Protein AF-A0A9N8PTM0-F1 (afdb_monomer)

Secondary structure (DSSP, 8-state):
----HHHHHHHHHHHH---SSGGGGGGGS-SS--TTGGG----SS-TTS-----SS--S-HHHHHHHHHHHHHHHHHHHHHHHHHHHHH-TT-TTS---EEEEEEEEETTEEEEEEEE--GGGSS---TTT--TT-TT-EEEE--TTTTTSS--EEEE-----SGGGG-----

Mean predicted aligned error: 10.1 Å

Solvent-accessible surface area (backbone atoms only — not comparable to full-atom values): 11165 Å² total; per-residue (Å²): 135,82,70,57,71,66,61,51,49,55,54,44,54,61,66,69,54,64,67,92,47,84,86,48,55,72,79,70,54,64,93,66,69,51,48,65,72,50,61,55,79,94,54,97,80,43,87,82,45,72,82,83,75,83,76,78,78,68,97,44,72,63,59,46,50,46,46,52,48,35,50,53,53,46,66,73,42,45,67,58,30,49,53,49,51,50,38,48,78,38,78,76,62,63,74,77,70,62,53,70,42,80,76,46,76,44,84,49,99,94,43,85,42,74,40,70,49,72,50,56,82,57,65,83,56,89,78,59,70,89,80,46,79,71,72,40,57,74,38,80,45,82,44,48,56,87,89,48,46,54,71,84,46,56,45,65,45,64,34,80,68,65,70,71,82,59,73,76,63,69,80,89,124

pLDDT: mean 80.14, std 15.21, range [32.53, 94.31]

Structure (mmCIF, N/CA/C/O backbone):
data_AF-A0A9N8PTM0-F1
#
_entry.id   AF-A0A9N8PTM0-F1
#
loop_
_atom_site.group_PDB
_atom_site.id
_atom_site.type_symbol
_atom_site.label_atom_id
_atom_site.label_alt_id
_atom_site.label_comp_id
_atom_site.label_asym_id
_atom_site.label_entity_id
_atom_site.label_seq_id
_atom_site.pdbx_PDB_ins_code
_atom_site.Cartn_x
_atom_site.Cartn_y
_atom_site.Cartn_z
_atom_site.occupancy
_atom_site.B_iso_or_equiv
_atom_site.auth_seq_id
_atom_site.auth_comp_id
_atom_site.auth_asym_id
_atom_site.auth_atom_id
_atom_site.pdbx_PDB_model_num
ATOM 1 N N . MET A 1 1 ? -8.219 -26.922 -1.777 1.00 38.31 1 MET A N 1
ATOM 2 C CA . MET A 1 1 ? -8.751 -25.707 -2.429 1.00 38.31 1 MET A CA 1
ATOM 3 C C . MET A 1 1 ? -8.019 -25.573 -3.747 1.00 38.31 1 MET A C 1
ATOM 5 O O . MET A 1 1 ? -6.822 -25.330 -3.732 1.00 38.31 1 MET A O 1
ATOM 9 N N . ASN A 1 2 ? -8.694 -25.870 -4.855 1.00 40.41 2 ASN A N 1
ATOM 10 C CA . ASN A 1 2 ? -8.074 -25.860 -6.176 1.00 40.41 2 ASN A CA 1
ATOM 11 C C . ASN A 1 2 ? -8.071 -24.417 -6.685 1.00 40.41 2 ASN A C 1
ATOM 13 O O . ASN A 1 2 ? -9.149 -23.867 -6.910 1.00 40.41 2 ASN A O 1
ATOM 17 N N . CYS A 1 3 ? -6.888 -23.812 -6.843 1.00 42.44 3 CYS A N 1
ATOM 18 C CA . CYS A 1 3 ? -6.747 -22.607 -7.661 1.00 42.44 3 CYS A CA 1
ATOM 19 C C . CYS A 1 3 ? -7.398 -22.869 -9.019 1.00 42.44 3 CYS A C 1
ATOM 21 O O . CYS A 1 3 ? -7.234 -23.953 -9.590 1.00 42.44 3 CYS A O 1
ATOM 23 N N . LEU A 1 4 ? -8.143 -21.890 -9.530 1.00 43.16 4 LEU A N 1
ATOM 24 C CA . LEU A 1 4 ? -8.689 -21.984 -10.875 1.00 43.16 4 LEU A CA 1
ATOM 25 C C . LEU A 1 4 ? -7.511 -22.187 -11.845 1.00 43.16 4 LEU A C 1
ATOM 27 O O . LEU A 1 4 ? -6.503 -21.485 -11.729 1.00 43.16 4 LEU A O 1
ATOM 31 N N . PRO A 1 5 ? -7.599 -23.144 -12.784 1.00 52.50 5 PRO A N 1
ATOM 32 C CA . PRO A 1 5 ? -6.447 -23.583 -13.570 1.00 52.50 5 PRO A CA 1
ATOM 33 C C . PRO A 1 5 ? -5.777 -22.442 -14.347 1.00 52.50 5 PRO A C 1
ATOM 35 O O . PRO A 1 5 ? -4.571 -22.475 -14.545 1.00 52.50 5 PRO A O 1
ATOM 38 N N . HIS A 1 6 ? -6.515 -21.392 -14.715 1.00 47.19 6 HIS A N 1
ATOM 39 C CA . HIS A 1 6 ? -5.962 -20.234 -15.419 1.00 47.19 6 HIS A CA 1
ATOM 40 C C . HIS A 1 6 ? -5.111 -19.307 -14.529 1.00 47.19 6 HIS A C 1
ATOM 42 O O . HIS A 1 6 ? -4.078 -18.830 -14.986 1.00 47.19 6 HIS A O 1
ATOM 48 N N . GLU A 1 7 ? -5.479 -19.080 -13.262 1.00 47.62 7 GLU A N 1
ATOM 49 C CA . GLU A 1 7 ? -4.658 -18.280 -12.334 1.00 47.62 7 GLU A CA 1
ATOM 50 C C . GLU A 1 7 ? -3.372 -19.024 -11.963 1.00 47.62 7 GLU A C 1
ATOM 52 O O . GLU A 1 7 ? -2.304 -18.419 -11.872 1.00 47.62 7 GLU A O 1
ATOM 57 N N . ALA A 1 8 ? -3.451 -20.352 -11.826 1.00 53.28 8 ALA A N 1
ATOM 58 C CA . ALA A 1 8 ? -2.279 -21.196 -11.625 1.00 53.28 8 ALA A CA 1
ATOM 59 C C . ALA A 1 8 ? -1.312 -21.129 -12.819 1.00 53.28 8 ALA A C 1
ATOM 61 O O . ALA A 1 8 ? -0.108 -21.087 -12.595 1.00 53.28 8 ALA A O 1
ATOM 62 N N . ILE A 1 9 ? -1.832 -21.054 -14.052 1.00 54.34 9 ILE A N 1
ATOM 63 C CA . ILE A 1 9 ? -1.033 -20.921 -15.282 1.00 54.34 9 ILE A CA 1
ATOM 64 C C . ILE A 1 9 ? -0.362 -19.546 -15.380 1.00 54.34 9 ILE A C 1
ATOM 66 O O . ILE A 1 9 ? 0.803 -19.463 -15.755 1.00 54.34 9 ILE A O 1
ATOM 70 N N . ILE A 1 10 ? -1.063 -18.462 -15.034 1.00 55.38 10 ILE A N 1
ATOM 71 C CA . ILE A 1 10 ? -0.478 -17.113 -15.066 1.00 55.38 10 ILE A CA 1
ATOM 72 C C . ILE A 1 10 ? 0.634 -17.010 -14.019 1.00 55.38 10 ILE A C 1
ATOM 74 O O . ILE A 1 10 ? 1.754 -16.620 -14.338 1.00 55.38 10 ILE A O 1
ATOM 78 N N . HIS A 1 11 ? 0.374 -17.432 -12.780 1.00 50.19 11 HIS A N 1
ATOM 79 C CA . HIS A 1 11 ? 1.396 -17.407 -11.737 1.00 50.19 11 HIS A CA 1
ATOM 80 C C . HIS A 1 11 ? 2.546 -18.388 -11.995 1.00 50.19 11 HIS A C 1
ATOM 82 O O . HIS A 1 11 ? 3.672 -18.067 -11.627 1.00 50.19 11 HIS A O 1
ATOM 88 N N . SER A 1 12 ? 2.311 -19.548 -12.622 1.00 56.78 12 SER A N 1
ATOM 89 C CA . SER A 1 12 ? 3.397 -20.450 -13.032 1.00 56.78 12 SER A CA 1
ATOM 90 C C . SER A 1 12 ? 4.217 -19.861 -14.176 1.00 56.78 12 SER A C 1
ATOM 92 O O . SER A 1 12 ? 5.435 -19.956 -14.147 1.00 56.78 12 SER A O 1
ATOM 94 N N . TYR A 1 13 ? 3.583 -19.169 -15.127 1.00 59.28 13 TYR A N 1
ATOM 95 C CA . TYR A 1 13 ? 4.278 -18.468 -16.207 1.00 59.28 13 TYR A CA 1
ATOM 96 C C . TYR A 1 13 ? 5.249 -17.405 -15.671 1.00 59.28 13 TYR A C 1
ATOM 98 O O . TYR A 1 13 ? 6.385 -17.330 -16.129 1.00 59.28 13 TYR A O 1
ATOM 106 N N . TYR A 1 14 ? 4.846 -16.6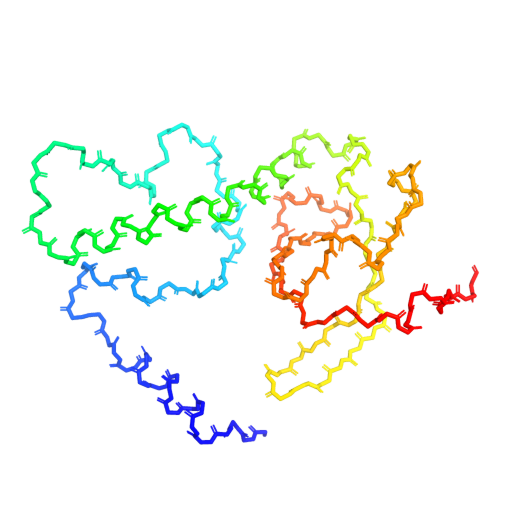35 -14.654 1.00 55.12 14 TYR A N 1
ATOM 107 C CA . TYR A 1 14 ? 5.740 -15.677 -13.991 1.00 55.12 14 TYR A CA 1
ATOM 108 C C . TYR A 1 14 ? 6.768 -16.335 -13.058 1.00 55.12 14 TYR A C 1
ATOM 110 O O . TYR A 1 14 ? 7.857 -15.801 -12.888 1.00 55.12 14 TYR A O 1
ATOM 118 N N . ARG A 1 15 ? 6.450 -17.490 -12.456 1.00 54.72 15 ARG A N 1
ATOM 119 C CA . ARG A 1 15 ? 7.354 -18.218 -11.547 1.00 54.72 15 ARG A CA 1
ATOM 120 C C . ARG A 1 15 ? 8.473 -18.957 -12.288 1.00 54.72 15 ARG A C 1
ATOM 122 O O . ARG A 1 15 ? 9.581 -19.038 -11.770 1.00 54.72 15 ARG A O 1
ATOM 129 N N . ASP A 1 16 ? 8.177 -19.475 -13.477 1.00 52.72 16 ASP A N 1
ATOM 130 C CA . ASP A 1 16 ? 9.122 -20.223 -14.317 1.00 52.72 16 ASP A CA 1
ATOM 131 C C . ASP A 1 16 ? 9.904 -19.311 -15.280 1.00 52.72 16 ASP A C 1
ATOM 133 O O . ASP A 1 16 ? 10.885 -19.735 -15.896 1.00 52.72 16 ASP A O 1
ATOM 137 N N . ALA A 1 17 ? 9.512 -18.039 -15.390 1.00 56.41 17 ALA A N 1
ATOM 138 C CA . ALA A 1 17 ? 10.320 -17.002 -16.010 1.00 56.41 17 ALA A CA 1
ATOM 139 C C . ALA A 1 17 ? 11.461 -16.620 -15.057 1.00 56.41 17 ALA A C 1
ATOM 141 O O . ALA A 1 17 ? 11.415 -15.601 -14.388 1.00 56.41 17 ALA A O 1
ATOM 142 N N . VAL A 1 18 ? 12.497 -17.450 -14.957 1.00 50.53 18 VAL A N 1
ATO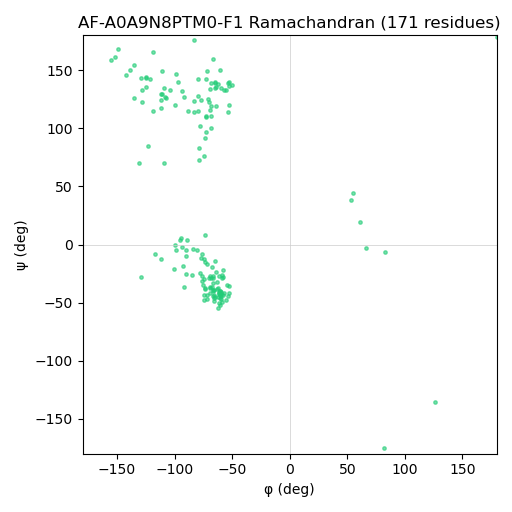M 143 C CA . VAL A 1 18 ? 13.753 -17.028 -14.318 1.00 50.53 18 VAL A CA 1
ATOM 144 C C . VAL A 1 18 ? 14.242 -15.758 -15.041 1.00 50.53 18 VAL A C 1
ATOM 146 O O . VAL A 1 18 ? 14.234 -15.765 -16.280 1.00 50.53 18 VAL A O 1
ATOM 149 N N . PRO A 1 19 ? 14.654 -14.685 -14.330 1.00 51.94 19 PRO A N 1
ATOM 150 C CA . PRO A 1 19 ? 15.223 -13.502 -14.967 1.00 51.94 1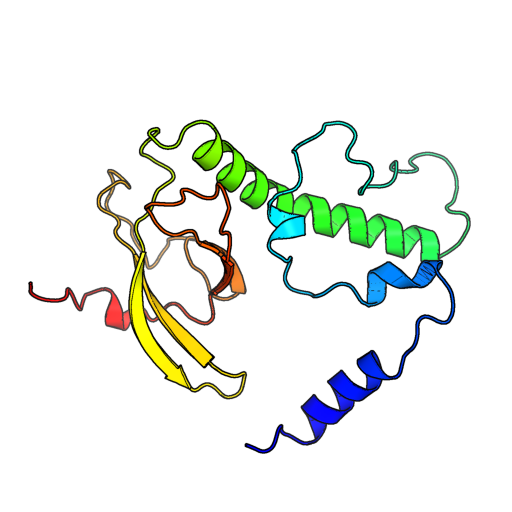9 PRO A CA 1
ATOM 151 C C . PRO A 1 19 ? 16.365 -13.949 -15.878 1.00 51.94 19 PRO A C 1
ATOM 153 O O . PRO A 1 19 ? 17.311 -14.599 -15.427 1.00 51.94 19 PRO A O 1
ATOM 156 N N . LYS A 1 20 ? 16.261 -13.672 -17.180 1.00 52.44 20 LYS A N 1
ATOM 157 C CA . LYS A 1 20 ? 17.301 -14.078 -18.138 1.00 52.44 20 LYS A CA 1
ATOM 158 C C . LYS A 1 20 ? 18.573 -13.244 -17.964 1.00 52.44 20 LYS A C 1
ATOM 160 O O . LYS A 1 20 ? 19.626 -13.661 -18.440 1.00 52.44 20 LYS A O 1
ATOM 165 N N . ASN A 1 21 ? 18.466 -12.109 -17.271 1.00 52.75 21 ASN A N 1
ATOM 166 C CA . ASN A 1 21 ? 19.555 -11.222 -16.886 1.00 52.75 21 ASN A CA 1
ATOM 167 C C . ASN A 1 21 ? 19.202 -10.470 -15.587 1.00 52.75 21 ASN A C 1
ATOM 169 O O . ASN A 1 21 ? 18.026 -10.355 -15.242 1.00 52.75 21 ASN A O 1
ATOM 173 N N . THR A 1 22 ? 20.205 -9.924 -14.893 1.00 55.59 22 THR A N 1
ATOM 174 C CA . THR A 1 22 ? 20.028 -9.042 -13.715 1.00 55.59 22 THR A CA 1
ATOM 175 C C . THR A 1 22 ? 19.200 -7.785 -14.010 1.00 55.59 22 THR A C 1
ATOM 177 O O . THR A 1 22 ? 18.585 -7.242 -13.102 1.00 55.59 22 THR A O 1
ATOM 180 N N . ASP A 1 23 ? 19.116 -7.367 -15.276 1.00 57.44 23 ASP A N 1
ATOM 181 C CA . ASP A 1 23 ? 18.395 -6.157 -15.705 1.00 57.44 23 ASP A CA 1
ATOM 182 C C . ASP A 1 23 ? 16.855 -6.308 -15.703 1.00 57.44 23 ASP A C 1
ATOM 184 O O . ASP A 1 23 ? 16.134 -5.315 -15.787 1.00 57.44 23 ASP A O 1
ATOM 188 N N . ASP A 1 24 ? 16.335 -7.535 -15.567 1.00 67.19 24 ASP A N 1
ATOM 189 C CA . ASP A 1 24 ? 14.891 -7.835 -15.581 1.00 67.19 24 ASP A CA 1
ATOM 190 C C . ASP A 1 24 ? 14.269 -7.921 -14.173 1.00 67.19 24 ASP A C 1
ATOM 192 O O . ASP A 1 24 ? 13.089 -8.250 -14.037 1.00 67.19 24 ASP A O 1
ATOM 196 N N . GLU A 1 25 ? 15.031 -7.642 -13.108 1.00 77.19 25 GLU A N 1
ATOM 197 C CA . GLU A 1 25 ? 14.574 -7.792 -11.715 1.00 77.19 25 GLU A CA 1
ATOM 198 C C . GLU A 1 25 ? 13.275 -7.017 -11.435 1.00 77.19 25 GLU A C 1
ATOM 200 O O . GLU A 1 25 ? 12.382 -7.515 -10.743 1.00 77.19 25 GLU A O 1
ATOM 205 N N . TRP A 1 26 ? 13.110 -5.849 -12.067 1.00 81.69 26 TRP A N 1
ATOM 206 C CA . TRP A 1 26 ? 11.944 -4.989 -11.875 1.00 81.69 26 TRP A CA 1
ATOM 207 C C . TRP A 1 26 ? 10.613 -5.640 -12.282 1.00 81.69 26 TRP A C 1
ATOM 209 O O . TRP A 1 26 ? 9.571 -5.321 -11.711 1.00 81.69 26 TRP A O 1
ATOM 219 N N . ILE A 1 27 ? 10.639 -6.587 -13.228 1.00 84.19 27 ILE A N 1
ATOM 220 C CA . ILE A 1 27 ? 9.456 -7.306 -13.732 1.00 84.19 27 ILE A CA 1
ATOM 221 C C . ILE A 1 27 ? 8.887 -8.245 -12.660 1.00 84.19 27 ILE A C 1
ATOM 223 O O . ILE A 1 27 ? 7.692 -8.547 -12.654 1.00 84.19 27 ILE A O 1
ATOM 227 N N . PHE A 1 28 ? 9.740 -8.706 -11.747 1.00 82.56 28 PHE A N 1
ATOM 228 C CA . PHE A 1 28 ? 9.384 -9.662 -10.701 1.00 82.56 28 PHE A CA 1
ATOM 229 C C . PHE A 1 28 ? 8.982 -8.993 -9.393 1.00 82.56 28 PHE A C 1
ATOM 231 O O . PHE A 1 28 ? 8.598 -9.689 -8.447 1.00 82.56 28 PHE A O 1
ATOM 238 N N . HIS A 1 29 ? 9.038 -7.661 -9.319 1.00 84.62 29 HIS A N 1
ATOM 239 C CA . HIS A 1 29 ? 8.558 -6.970 -8.138 1.00 84.62 29 HIS A CA 1
ATOM 240 C C . HIS A 1 29 ? 7.061 -7.220 -7.927 1.00 84.62 29 HIS A C 1
ATOM 242 O O . HIS A 1 29 ? 6.266 -7.188 -8.872 1.00 84.62 29 HIS A O 1
ATOM 248 N N . PRO A 1 30 ? 6.649 -7.451 -6.671 1.00 87.25 30 PRO A N 1
ATOM 249 C CA . PRO A 1 30 ? 5.250 -7.649 -6.365 1.00 87.25 30 PRO A CA 1
ATOM 250 C C . PRO A 1 30 ? 4.456 -6.368 -6.642 1.00 87.25 30 PRO A C 1
ATOM 252 O O . PRO A 1 30 ? 4.860 -5.259 -6.278 1.00 87.25 30 PRO A O 1
ATOM 255 N N . GLU A 1 31 ? 3.268 -6.544 -7.223 1.00 85.69 31 GLU A N 1
ATOM 256 C CA . GLU A 1 31 ? 2.320 -5.453 -7.478 1.00 85.69 31 GLU A CA 1
ATOM 257 C C . GLU A 1 31 ? 2.041 -4.649 -6.202 1.00 85.69 31 GLU A C 1
ATOM 259 O O . GLU A 1 31 ? 2.028 -3.419 -6.224 1.00 85.69 31 GLU A O 1
ATOM 264 N N . VAL A 1 32 ? 1.884 -5.336 -5.068 1.00 90.50 32 VAL A N 1
ATOM 265 C CA . VAL A 1 32 ? 1.702 -4.704 -3.761 1.00 90.50 32 VAL A CA 1
ATOM 266 C C . VAL A 1 32 ? 3.065 -4.517 -3.088 1.00 90.50 32 VAL A C 1
ATOM 268 O O . VAL A 1 32 ? 3.798 -5.497 -2.946 1.00 90.50 32 VAL A O 1
ATOM 271 N N . PRO A 1 33 ? 3.403 -3.296 -2.644 1.00 93.25 33 PRO A N 1
ATOM 272 C CA . PRO A 1 33 ? 4.635 -3.033 -1.908 1.00 93.25 33 PRO A CA 1
ATOM 273 C C . PRO A 1 33 ? 4.643 -3.750 -0.570 1.00 93.25 33 PRO A C 1
ATOM 275 O O . PRO A 1 33 ? 3.630 -3.810 0.131 1.00 93.25 33 PRO A O 1
ATOM 278 N N . ASP A 1 34 ? 5.802 -4.286 -0.213 1.00 90.69 34 ASP A N 1
ATOM 279 C CA . ASP A 1 34 ? 5.968 -4.981 1.051 1.00 90.69 34 ASP A CA 1
ATOM 280 C C . ASP A 1 34 ? 6.251 -4.009 2.211 1.00 90.69 34 ASP A C 1
ATOM 282 O O . ASP A 1 34 ? 6.356 -2.785 2.067 1.00 90.69 34 ASP A O 1
ATOM 286 N N . ALA A 1 35 ? 6.340 -4.570 3.415 1.00 92.25 35 ALA A N 1
ATOM 287 C CA . ALA A 1 35 ? 6.589 -3.801 4.625 1.00 92.25 35 ALA A CA 1
ATOM 288 C C . ALA A 1 35 ? 7.990 -3.165 4.671 1.00 92.25 35 ALA A C 1
ATOM 290 O O . ALA A 1 35 ? 8.151 -2.126 5.319 1.00 92.25 35 ALA A O 1
ATOM 291 N N . GLN A 1 36 ? 8.991 -3.773 4.025 1.00 90.81 36 GLN A N 1
ATOM 292 C CA . GLN A 1 36 ? 10.358 -3.253 3.975 1.00 90.81 36 GLN A CA 1
ATOM 293 C C . GLN A 1 36 ? 10.423 -2.057 3.032 1.00 90.81 36 GLN A C 1
ATOM 295 O O . GLN A 1 36 ? 10.892 -0.995 3.439 1.00 90.81 36 GLN A O 1
ATOM 300 N N . GLU A 1 37 ? 9.846 -2.191 1.836 1.00 90.94 37 GLU A N 1
ATOM 301 C CA . GLU A 1 37 ? 9.684 -1.117 0.863 1.00 90.94 37 GLU A CA 1
ATOM 302 C C . GLU A 1 37 ? 8.980 0.078 1.514 1.00 90.94 37 GLU A C 1
ATOM 304 O O . GLU A 1 37 ? 9.443 1.210 1.391 1.00 90.94 37 GLU A O 1
ATOM 309 N N . MET A 1 38 ? 7.917 -0.180 2.284 1.00 92.31 38 MET A N 1
ATOM 310 C CA . MET A 1 38 ? 7.141 0.842 2.995 1.00 92.31 38 MET A CA 1
ATOM 311 C C . MET A 1 38 ? 7.829 1.437 4.226 1.00 92.31 38 MET A C 1
ATOM 313 O O . MET A 1 38 ? 7.402 2.474 4.732 1.00 92.31 38 MET A O 1
ATOM 317 N N . SER A 1 39 ? 8.887 0.798 4.716 1.00 88.25 39 SER A N 1
ATOM 318 C CA . SER A 1 39 ? 9.675 1.284 5.851 1.00 88.25 39 SER A CA 1
ATOM 319 C C . SER A 1 39 ? 10.963 1.987 5.430 1.00 88.25 39 SER A C 1
ATOM 321 O O . SER A 1 39 ? 11.686 2.447 6.316 1.00 88.25 39 SER A O 1
ATOM 323 N N . ARG A 1 40 ? 11.241 2.085 4.119 1.00 87.31 40 ARG A N 1
ATOM 324 C CA . ARG A 1 40 ? 12.400 2.803 3.572 1.00 87.31 40 ARG A CA 1
ATOM 325 C C . ARG A 1 40 ? 12.454 4.242 4.087 1.00 87.31 40 ARG A C 1
ATOM 327 O O . ARG A 1 40 ? 11.435 4.930 4.168 1.00 87.31 40 ARG A O 1
ATOM 334 N N . THR A 1 41 ? 13.662 4.692 4.411 1.00 84.75 41 THR A N 1
ATOM 335 C CA . THR A 1 41 ? 13.923 6.072 4.823 1.00 84.75 41 THR A CA 1
ATOM 336 C C . THR A 1 41 ? 13.614 7.025 3.676 1.00 84.75 41 THR A C 1
ATOM 338 O O . THR A 1 41 ? 14.013 6.784 2.541 1.00 84.75 41 THR A O 1
ATOM 341 N N . LEU A 1 42 ? 12.928 8.126 3.977 1.00 85.94 42 LEU A N 1
ATOM 342 C CA . LEU A 1 42 ? 12.646 9.173 3.000 1.00 85.94 42 LEU A CA 1
ATOM 343 C C . LEU A 1 42 ? 13.901 10.024 2.814 1.00 85.94 42 LEU A C 1
ATOM 345 O O . LEU A 1 42 ? 14.230 10.850 3.664 1.00 85.94 42 LEU A O 1
ATOM 349 N N . MET A 1 43 ? 14.608 9.777 1.720 1.00 81.62 43 MET A N 1
ATOM 350 C CA . MET A 1 43 ? 15.840 10.461 1.336 1.00 81.62 43 MET A CA 1
ATOM 351 C C . MET A 1 43 ? 15.566 11.326 0.103 1.00 81.62 43 MET A C 1
ATOM 353 O O . MET A 1 43 ? 14.723 10.973 -0.716 1.00 81.62 43 MET A O 1
ATOM 357 N N . SER A 1 44 ? 16.275 12.451 -0.035 1.00 73.75 44 SER A N 1
ATOM 358 C CA . SER A 1 44 ? 16.242 13.230 -1.285 1.00 73.75 44 SER A CA 1
ATOM 359 C C . SER A 1 44 ? 16.878 12.446 -2.437 1.00 73.75 44 SER A C 1
ATOM 361 O O . SER A 1 44 ? 16.344 12.451 -3.539 1.00 73.75 44 SER A O 1
ATOM 363 N N . ASP A 1 45 ? 17.967 11.732 -2.143 1.00 74.75 45 ASP A N 1
ATOM 364 C CA . ASP A 1 45 ? 18.703 10.898 -3.093 1.00 74.75 45 ASP A CA 1
ATOM 365 C C . ASP A 1 45 ? 18.466 9.422 -2.726 1.00 74.75 45 ASP A C 1
ATOM 367 O O . ASP A 1 45 ? 19.328 8.764 -2.139 1.00 74.75 45 ASP A O 1
ATOM 371 N N . ASP A 1 46 ? 17.242 8.926 -2.950 1.00 79.44 46 ASP A N 1
ATOM 372 C CA . ASP A 1 46 ? 16.914 7.514 -2.709 1.00 79.44 46 ASP A CA 1
ATOM 373 C C . ASP A 1 46 ? 17.645 6.638 -3.745 1.00 79.44 46 ASP A C 1
ATOM 375 O O . ASP A 1 46 ? 17.337 6.729 -4.934 1.00 79.44 46 ASP A O 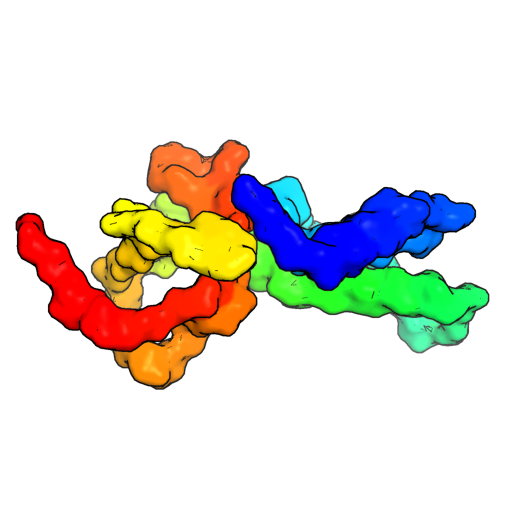1
ATOM 379 N N . PRO A 1 47 ? 18.582 5.761 -3.332 1.00 79.25 47 PRO A N 1
ATOM 380 C CA . PRO A 1 47 ? 19.345 4.923 -4.258 1.00 79.25 47 PRO A CA 1
ATOM 381 C C . PRO A 1 47 ? 18.479 3.903 -5.011 1.00 79.25 47 PRO A C 1
ATOM 383 O O . PRO A 1 47 ? 18.942 3.305 -5.978 1.00 79.25 47 PRO A O 1
ATOM 386 N N . CYS A 1 48 ? 17.238 3.673 -4.571 1.00 79.69 48 CYS A N 1
ATOM 387 C CA . CYS A 1 48 ? 16.285 2.804 -5.255 1.00 79.69 48 CYS A CA 1
ATOM 388 C C . CYS A 1 48 ? 15.649 3.471 -6.489 1.00 79.69 48 CYS A C 1
ATOM 390 O O . CYS A 1 48 ? 14.979 2.798 -7.276 1.00 79.69 48 CYS A O 1
ATOM 392 N N . VAL A 1 49 ? 15.827 4.785 -6.653 1.00 86.56 49 VAL A N 1
ATOM 393 C CA . VAL A 1 49 ? 15.287 5.564 -7.767 1.00 86.56 49 VAL A CA 1
ATOM 394 C C . VAL A 1 49 ? 16.457 6.033 -8.633 1.00 86.56 49 VAL A C 1
ATOM 396 O O . VAL A 1 49 ? 17.314 6.765 -8.143 1.00 86.56 49 VAL A O 1
ATOM 399 N N . PRO A 1 50 ? 16.537 5.617 -9.909 1.00 89.00 50 PRO A N 1
ATOM 400 C CA . PRO A 1 50 ? 17.630 6.038 -10.776 1.00 89.00 50 PRO A CA 1
ATOM 401 C C . PRO A 1 50 ? 17.559 7.541 -11.064 1.00 89.00 50 PRO A C 1
ATOM 403 O O . PRO A 1 50 ? 16.503 8.162 -10.958 1.00 89.00 50 PRO A O 1
ATOM 406 N N . GLU A 1 51 ? 18.670 8.144 -11.480 1.00 87.81 51 GLU A N 1
ATOM 407 C CA . GLU A 1 51 ? 18.639 9.530 -11.947 1.00 87.81 51 GLU A CA 1
ATOM 408 C C . GLU A 1 51 ? 17.792 9.649 -13.222 1.00 87.81 51 GLU A C 1
ATOM 410 O O . GLU A 1 51 ? 17.905 8.850 -14.156 1.00 87.81 51 GLU A O 1
ATOM 415 N N . ASN A 1 52 ? 16.930 10.666 -13.278 1.00 87.88 52 ASN A N 1
ATOM 416 C CA . ASN A 1 52 ? 16.132 10.914 -14.471 1.00 87.88 52 ASN A CA 1
ATOM 417 C C . ASN A 1 52 ? 17.017 11.484 -15.586 1.00 87.88 52 ASN A C 1
ATOM 419 O O . ASN A 1 52 ? 17.452 12.638 -15.527 1.00 87.88 52 ASN A O 1
ATOM 423 N N . GLN A 1 53 ? 17.256 10.687 -16.627 1.00 87.56 53 GLN A N 1
ATOM 424 C CA . GLN A 1 53 ? 18.026 11.107 -17.788 1.00 87.56 53 GLN A CA 1
ATOM 425 C C . GLN A 1 53 ? 17.207 12.068 -18.667 1.00 87.56 53 GLN A C 1
ATOM 427 O O . GLN A 1 53 ? 16.478 11.666 -19.570 1.00 87.56 53 GLN A O 1
ATOM 432 N N . ILE A 1 54 ? 17.347 13.371 -18.404 1.00 85.75 54 ILE A N 1
ATOM 433 C CA . ILE A 1 54 ? 16.671 14.440 -19.165 1.00 85.75 54 ILE A CA 1
ATOM 434 C C . ILE A 1 54 ? 17.347 14.671 -20.528 1.00 85.75 54 ILE A C 1
ATOM 436 O O . ILE A 1 54 ? 16.693 15.052 -21.498 1.00 85.75 54 ILE A O 1
ATOM 440 N N . ASN A 1 55 ? 18.663 14.448 -20.602 1.00 89.25 55 ASN A N 1
ATOM 441 C CA . ASN A 1 55 ? 19.476 14.731 -21.782 1.00 89.25 55 ASN A CA 1
ATOM 442 C C . ASN A 1 55 ? 19.993 13.440 -22.429 1.00 89.25 55 ASN A C 1
ATOM 444 O O . ASN A 1 55 ? 20.638 12.614 -21.782 1.00 89.25 55 ASN A O 1
ATOM 448 N N . GLY A 1 56 ? 19.787 13.319 -23.739 1.00 86.31 56 GLY A N 1
ATOM 449 C CA . GLY A 1 56 ? 20.229 12.166 -24.519 1.00 86.31 56 GLY A CA 1
ATOM 450 C C . GLY A 1 56 ? 19.275 10.975 -24.436 1.00 86.31 56 GLY A C 1
ATOM 451 O O . GLY A 1 56 ? 18.183 11.061 -23.880 1.00 86.31 56 GLY A O 1
ATOM 452 N N . ASN A 1 57 ? 19.689 9.865 -25.039 1.00 89.00 57 ASN A N 1
ATOM 453 C CA . ASN A 1 57 ? 18.889 8.650 -25.122 1.00 89.00 57 ASN A CA 1
ATOM 454 C C . ASN A 1 57 ? 19.321 7.661 -24.034 1.00 89.00 57 ASN A C 1
ATOM 456 O O . ASN A 1 57 ? 20.511 7.567 -23.727 1.00 89.00 57 ASN A O 1
ATOM 460 N N . TRP A 1 58 ? 18.363 6.894 -23.518 1.00 89.88 58 TRP A N 1
ATOM 461 C CA . TRP A 1 58 ? 18.632 5.708 -22.703 1.00 89.88 58 TRP A CA 1
ATOM 462 C C . TRP A 1 58 ? 19.441 4.679 -23.500 1.00 89.88 58 TRP A C 1
ATOM 464 O O . TRP A 1 58 ? 19.311 4.614 -24.729 1.00 89.88 58 TRP A O 1
ATOM 474 N N . SER A 1 59 ? 20.266 3.873 -22.821 1.00 88.06 59 SER A N 1
ATOM 475 C CA . SER A 1 59 ? 21.150 2.920 -23.509 1.00 88.06 59 SER A CA 1
ATOM 476 C C . SER A 1 59 ? 20.370 1.784 -24.177 1.00 88.06 59 SER A C 1
ATOM 478 O O . SER A 1 59 ? 20.782 1.266 -25.216 1.00 88.06 59 SER A O 1
ATOM 480 N N . SER A 1 60 ? 19.208 1.437 -23.618 1.00 90.38 60 SER A N 1
ATOM 481 C CA . SER A 1 60 ? 18.291 0.428 -24.141 1.00 90.38 60 SER A CA 1
ATOM 482 C C . SER A 1 60 ? 16.834 0.757 -23.808 1.00 90.38 60 SER A C 1
ATOM 484 O O . SER A 1 60 ? 16.527 1.635 -22.996 1.00 90.38 60 SER A O 1
ATOM 486 N N . ARG A 1 61 ? 15.907 0.037 -24.449 1.00 88.81 61 ARG A N 1
ATOM 487 C CA . ARG A 1 61 ? 14.477 0.131 -24.135 1.00 88.81 61 ARG A CA 1
ATOM 488 C C . ARG A 1 61 ? 14.201 -0.394 -22.727 1.00 88.81 61 ARG A C 1
ATOM 490 O O . ARG A 1 61 ? 13.357 0.159 -22.029 1.00 88.81 61 ARG A O 1
ATOM 497 N N . GLU A 1 62 ? 14.874 -1.468 -22.351 1.00 88.56 62 GLU A N 1
ATOM 498 C CA . GLU A 1 62 ? 14.708 -2.183 -21.093 1.00 88.56 62 GLU A CA 1
ATOM 499 C C . GLU A 1 62 ? 15.128 -1.298 -19.917 1.00 88.56 62 GLU A C 1
ATOM 501 O O . GLU A 1 62 ? 14.351 -1.138 -18.980 1.00 88.56 62 GLU A O 1
ATOM 506 N N . GLU A 1 63 ? 16.275 -0.621 -20.022 1.00 87.94 63 GLU A N 1
ATOM 507 C CA . GLU A 1 63 ? 16.742 0.341 -19.015 1.00 87.94 63 GLU A CA 1
ATOM 508 C C . GLU A 1 63 ? 15.761 1.510 -18.847 1.00 87.94 63 GLU A C 1
ATOM 510 O O . GLU A 1 63 ? 15.406 1.875 -17.726 1.00 87.94 63 GLU A O 1
ATOM 515 N N . HIS A 1 64 ? 15.249 2.052 -19.957 1.00 90.06 64 HIS A N 1
ATOM 516 C CA . HIS A 1 64 ? 14.228 3.094 -19.901 1.00 90.06 64 HIS A CA 1
ATOM 517 C C . HIS A 1 64 ? 12.966 2.615 -19.169 1.00 90.06 64 HIS A C 1
ATOM 519 O O . HIS A 1 64 ? 12.442 3.326 -18.315 1.00 90.06 64 HIS A O 1
ATOM 525 N N . LEU A 1 65 ? 12.465 1.416 -19.486 1.00 91.31 65 LEU A N 1
ATOM 526 C CA . LEU A 1 65 ? 11.264 0.870 -18.848 1.00 91.31 65 LEU A CA 1
ATOM 527 C C . LEU A 1 65 ? 11.481 0.571 -17.362 1.00 91.31 65 LEU A C 1
ATOM 529 O O . LEU A 1 65 ? 10.599 0.880 -16.562 1.00 91.31 65 LEU A O 1
ATOM 533 N N . ALA A 1 66 ? 12.645 0.034 -16.993 1.00 90.50 66 ALA A N 1
ATOM 534 C CA . ALA A 1 66 ? 13.023 -0.196 -15.604 1.00 90.50 66 ALA A CA 1
ATOM 535 C C . ALA A 1 66 ? 13.053 1.120 -14.811 1.00 90.50 66 ALA A C 1
ATOM 537 O O . ALA A 1 66 ? 12.459 1.213 -13.737 1.00 90.50 66 ALA A O 1
ATOM 538 N N . ALA A 1 67 ? 13.657 2.174 -15.371 1.00 91.50 67 ALA A N 1
ATOM 539 C CA . ALA A 1 67 ? 13.682 3.490 -14.739 1.00 91.50 67 ALA A CA 1
ATOM 540 C C . ALA A 1 67 ? 12.274 4.081 -14.571 1.00 91.50 67 ALA A C 1
ATOM 542 O O . ALA A 1 67 ? 11.921 4.543 -13.485 1.00 91.50 67 ALA A O 1
ATOM 543 N N . GLN A 1 68 ? 11.436 4.001 -15.611 1.00 91.81 68 GLN A N 1
ATOM 544 C CA . GLN A 1 68 ? 10.038 4.445 -15.544 1.00 91.81 68 GLN A CA 1
ATOM 545 C C . GLN A 1 68 ? 9.234 3.678 -14.489 1.00 91.81 68 GLN A C 1
ATOM 547 O O . GLN A 1 68 ? 8.442 4.281 -13.763 1.00 91.81 68 GLN A O 1
ATOM 552 N N . TYR A 1 69 ? 9.451 2.367 -14.370 1.00 92.81 69 TYR A N 1
ATOM 553 C CA . TYR A 1 69 ? 8.852 1.569 -13.306 1.00 92.81 69 TYR A CA 1
ATOM 554 C C . TYR A 1 69 ? 9.254 2.101 -11.924 1.00 92.81 69 TYR A C 1
ATOM 556 O O . TYR A 1 69 ? 8.373 2.362 -11.102 1.00 92.81 69 TYR A O 1
ATOM 564 N N . SER A 1 70 ? 10.549 2.328 -11.679 1.00 92.31 70 SER A N 1
ATOM 565 C CA . SER A 1 70 ? 11.039 2.842 -10.394 1.00 92.31 70 SER A CA 1
ATOM 566 C C . SER A 1 70 ? 10.471 4.222 -10.059 1.00 92.31 70 SER A C 1
ATOM 568 O O . SER A 1 70 ? 10.054 4.439 -8.922 1.00 92.31 70 SER A O 1
ATOM 570 N N . PHE A 1 71 ? 10.360 5.129 -11.038 1.00 92.75 71 PHE A N 1
ATOM 571 C CA . PHE A 1 71 ? 9.720 6.435 -10.839 1.00 92.75 71 PHE A CA 1
ATOM 572 C C . PHE A 1 71 ? 8.259 6.295 -10.416 1.00 92.75 71 PHE A C 1
ATOM 574 O O . PHE A 1 71 ? 7.855 6.829 -9.383 1.00 92.75 71 PHE A O 1
ATOM 581 N N . LEU A 1 72 ? 7.473 5.524 -11.170 1.00 92.94 72 LEU A N 1
ATOM 582 C CA . LEU A 1 72 ? 6.055 5.326 -10.874 1.00 92.94 72 LEU A CA 1
ATOM 583 C C . LEU A 1 72 ? 5.850 4.630 -9.528 1.00 92.94 72 LEU A C 1
ATOM 585 O O . LEU A 1 72 ? 4.921 4.968 -8.787 1.00 92.94 72 LEU A O 1
ATOM 589 N N . ARG A 1 73 ? 6.713 3.665 -9.196 1.00 92.81 73 ARG A N 1
ATOM 590 C CA . ARG A 1 73 ? 6.672 2.955 -7.919 1.00 92.81 73 ARG A CA 1
ATOM 591 C C . ARG A 1 73 ? 6.981 3.888 -6.755 1.00 92.81 73 ARG A C 1
ATOM 593 O O . ARG A 1 73 ? 6.272 3.859 -5.744 1.00 92.81 73 ARG A O 1
ATOM 600 N N . GLU A 1 74 ? 7.986 4.743 -6.904 1.00 91.88 74 GLU A N 1
ATOM 601 C CA . GLU A 1 74 ? 8.336 5.748 -5.908 1.00 91.88 74 GLU A CA 1
ATOM 602 C C . GLU A 1 74 ? 7.184 6.737 -5.702 1.00 91.88 74 GLU A C 1
ATOM 604 O O . GLU A 1 74 ? 6.679 6.847 -4.582 1.00 91.88 74 GLU A O 1
ATOM 609 N N . GLU A 1 75 ? 6.698 7.377 -6.771 1.00 91.81 75 GLU A N 1
ATOM 610 C CA . GLU A 1 75 ? 5.614 8.366 -6.709 1.00 91.81 75 GLU A CA 1
ATOM 611 C C . GLU A 1 75 ? 4.338 7.791 -6.081 1.00 91.81 75 GLU A C 1
ATOM 613 O O . GLU A 1 75 ? 3.700 8.431 -5.239 1.00 91.81 75 GLU A O 1
ATOM 618 N N . SER A 1 76 ? 3.987 6.554 -6.439 1.00 91.50 76 SER A N 1
ATOM 619 C CA . SER A 1 76 ? 2.770 5.896 -5.951 1.00 91.50 76 SER A CA 1
ATOM 620 C C . SER A 1 76 ? 2.842 5.517 -4.469 1.00 91.50 76 SER A C 1
ATOM 622 O O . SER A 1 76 ? 1.813 5.460 -3.792 1.00 91.50 76 SER A O 1
ATOM 624 N N . THR A 1 77 ? 4.039 5.244 -3.939 1.00 93.06 77 THR A N 1
ATOM 625 C CA . THR A 1 77 ? 4.227 4.779 -2.552 1.00 93.06 77 THR A CA 1
ATOM 626 C C . THR A 1 77 ? 4.672 5.886 -1.599 1.00 93.06 77 THR A C 1
ATOM 628 O O . THR A 1 77 ? 4.468 5.766 -0.388 1.00 93.06 77 THR A O 1
ATOM 631 N N . PHE A 1 78 ? 5.248 6.974 -2.116 1.00 92.62 78 PHE A N 1
ATOM 632 C CA . PHE A 1 78 ? 5.869 8.038 -1.327 1.00 92.62 78 PHE A CA 1
ATOM 633 C C . PHE A 1 78 ? 4.921 8.646 -0.294 1.00 92.62 78 PHE A C 1
ATOM 635 O O . PHE A 1 78 ? 5.266 8.769 0.882 1.00 92.62 78 PHE A O 1
ATOM 642 N N . ALA A 1 79 ? 3.695 8.984 -0.701 1.00 91.75 79 ALA A N 1
ATOM 643 C CA . ALA A 1 79 ? 2.719 9.600 0.195 1.00 91.75 79 ALA A CA 1
ATOM 644 C C . ALA A 1 79 ? 2.376 8.698 1.395 1.00 91.75 79 ALA A C 1
ATOM 646 O O . ALA A 1 79 ? 2.260 9.186 2.522 1.00 91.75 79 ALA A O 1
ATOM 647 N N . LEU A 1 80 ? 2.253 7.384 1.167 1.00 92.56 80 LEU A N 1
ATOM 648 C CA . LEU A 1 80 ? 1.972 6.415 2.224 1.00 92.56 80 LEU A CA 1
ATOM 649 C C . LEU A 1 80 ? 3.190 6.215 3.135 1.00 92.56 80 LEU A C 1
ATOM 651 O O . LEU A 1 80 ? 3.036 6.262 4.354 1.00 92.56 80 LEU A O 1
ATOM 655 N N . ARG A 1 81 ? 4.398 6.090 2.569 1.00 93.56 81 ARG A N 1
ATOM 656 C CA . ARG A 1 81 ? 5.651 6.019 3.344 1.00 93.56 81 ARG A CA 1
ATOM 657 C C . ARG A 1 81 ? 5.842 7.243 4.228 1.00 93.56 81 ARG A C 1
ATOM 659 O O . ARG A 1 81 ? 6.133 7.114 5.412 1.00 93.56 81 ARG A O 1
ATOM 666 N N . ARG A 1 82 ? 5.567 8.434 3.698 1.00 92.00 82 ARG A N 1
ATOM 667 C CA . ARG A 1 82 ? 5.567 9.682 4.467 1.00 92.00 82 ARG A CA 1
ATOM 668 C C . ARG A 1 82 ? 4.575 9.670 5.615 1.00 92.00 82 ARG A C 1
ATOM 670 O O . ARG A 1 82 ? 4.942 10.062 6.718 1.00 92.00 82 ARG A O 1
ATOM 677 N N . ALA A 1 83 ? 3.354 9.194 5.395 1.00 90.19 83 ALA A N 1
ATOM 678 C CA . ALA A 1 83 ? 2.384 9.061 6.476 1.00 90.19 83 ALA A CA 1
ATOM 679 C C . ALA A 1 83 ? 2.869 8.093 7.574 1.00 90.19 83 ALA A C 1
ATOM 681 O O . ALA A 1 83 ? 2.743 8.412 8.754 1.00 90.19 83 ALA A O 1
ATOM 682 N N . ILE A 1 84 ? 3.469 6.957 7.198 1.00 91.44 84 ILE A N 1
ATOM 683 C CA . ILE A 1 84 ? 4.052 5.988 8.141 1.00 91.44 84 ILE A CA 1
ATOM 684 C C . ILE A 1 84 ? 5.177 6.636 8.958 1.00 91.44 84 ILE A C 1
ATOM 686 O O . ILE A 1 84 ? 5.153 6.563 10.187 1.00 91.44 84 ILE A O 1
ATOM 690 N N . SER A 1 85 ? 6.128 7.306 8.300 1.00 91.25 85 SER A N 1
ATOM 691 C CA . SER A 1 85 ? 7.249 7.979 8.969 1.00 91.25 85 SER A CA 1
ATOM 692 C C . SER A 1 85 ? 6.775 9.059 9.939 1.00 91.25 85 SER A C 1
ATOM 694 O O . SER A 1 85 ? 7.256 9.113 11.065 1.00 91.25 85 SER A O 1
ATOM 696 N N . LEU A 1 86 ? 5.761 9.849 9.567 1.00 89.06 86 LEU A N 1
ATOM 697 C CA . LEU A 1 86 ? 5.180 10.860 10.456 1.00 89.06 86 LEU A CA 1
ATOM 698 C C . LEU A 1 86 ? 4.576 10.245 11.726 1.00 89.06 86 LEU A C 1
ATOM 700 O O . LEU A 1 86 ? 4.788 10.769 12.818 1.00 89.06 86 LEU A O 1
ATOM 704 N N . VAL A 1 87 ? 3.856 9.123 11.608 1.00 87.81 87 VAL A N 1
ATOM 705 C CA . VAL A 1 87 ? 3.311 8.409 12.778 1.00 87.81 87 VAL A CA 1
ATOM 706 C C . VAL A 1 87 ? 4.432 7.800 13.622 1.00 87.81 87 VAL A C 1
ATOM 708 O O . VAL A 1 87 ? 4.342 7.812 14.847 1.00 87.81 87 VAL A O 1
ATOM 711 N N . ARG A 1 88 ? 5.502 7.304 12.993 1.00 88.69 88 ARG A N 1
ATOM 712 C CA . ARG A 1 88 ? 6.664 6.723 13.680 1.00 88.69 88 ARG A CA 1
ATOM 713 C C . ARG A 1 88 ? 7.446 7.770 14.479 1.00 88.69 88 ARG A C 1
ATOM 715 O O . ARG A 1 88 ? 7.831 7.502 15.615 1.00 88.69 88 ARG A O 1
ATOM 722 N N . GLU A 1 89 ? 7.680 8.940 13.891 1.00 89.38 89 GLU A N 1
ATOM 723 C CA . GLU A 1 89 ? 8.412 10.051 14.510 1.00 89.38 89 GLU A CA 1
ATOM 724 C C . GLU A 1 89 ? 7.584 10.759 15.579 1.00 89.38 89 GLU A C 1
ATOM 726 O O . GLU A 1 89 ? 8.108 11.155 16.620 1.00 89.38 89 GLU A O 1
ATOM 731 N N . GLN A 1 90 ? 6.281 10.917 15.335 1.00 86.44 90 GLN A N 1
ATOM 732 C CA . GLN A 1 90 ? 5.387 11.671 16.208 1.00 86.44 90 GLN A CA 1
ATOM 733 C C . GLN A 1 90 ? 4.114 10.875 16.514 1.00 86.44 90 GLN A C 1
ATOM 735 O O . GLN A 1 90 ? 3.012 11.273 16.123 1.00 86.44 90 GLN A O 1
ATOM 740 N N . PRO A 1 91 ? 4.209 9.794 17.314 1.00 78.94 91 PRO A N 1
ATOM 741 C CA . PRO A 1 91 ? 3.097 8.867 17.535 1.00 78.94 91 PRO A CA 1
ATOM 742 C C . PRO A 1 91 ? 1.978 9.411 18.431 1.00 78.94 91 PRO A C 1
ATOM 744 O O . PRO A 1 91 ? 1.128 8.660 18.911 1.00 78.94 91 PRO A O 1
ATOM 747 N N . HIS A 1 92 ? 2.041 10.694 18.773 1.00 72.75 92 HIS A N 1
ATOM 748 C CA . HIS A 1 92 ? 1.071 11.396 19.604 1.00 72.75 92 HIS A CA 1
ATOM 749 C C . HIS A 1 92 ? 0.368 12.524 18.835 1.00 72.75 92 HIS A C 1
ATOM 751 O O . HIS A 1 92 ? -0.606 13.077 19.347 1.00 72.75 92 HIS A O 1
ATOM 757 N N . LEU A 1 93 ? 0.807 12.847 17.608 1.00 66.81 93 LEU A N 1
ATOM 758 C CA . LEU A 1 93 ? 0.093 13.779 16.741 1.00 66.81 93 LEU A CA 1
ATOM 759 C C . LEU A 1 93 ? -1.179 13.106 16.207 1.00 66.81 93 LEU A C 1
ATOM 761 O O . LEU A 1 93 ? -1.148 12.142 15.446 1.00 66.81 93 LEU A O 1
ATOM 765 N N . SER A 1 94 ? -2.319 13.604 16.681 1.00 53.41 94 SER A N 1
ATOM 766 C CA . SER A 1 94 ? -3.576 12.854 16.764 1.00 53.41 94 SER A CA 1
ATOM 767 C C . SER A 1 94 ? -4.348 12.642 15.453 1.00 53.41 94 SER A C 1
ATOM 769 O O . SER A 1 94 ? -5.299 11.866 15.453 1.00 53.41 94 SER A O 1
ATOM 771 N N . GLU A 1 95 ? -3.960 13.269 14.339 1.00 56.12 95 GLU A N 1
ATOM 772 C CA . GLU A 1 95 ? -4.782 13.276 13.113 1.00 56.12 95 GLU A CA 1
ATOM 773 C C . GLU A 1 95 ? -4.597 12.049 12.203 1.00 56.12 95 GLU A C 1
ATOM 775 O O . GLU A 1 95 ? -5.506 11.687 11.452 1.00 56.12 95 GLU A O 1
ATOM 780 N N . LEU A 1 96 ? -3.438 11.384 12.252 1.00 57.84 96 LEU A N 1
ATOM 781 C CA . LEU A 1 96 ? -3.121 10.277 11.335 1.00 57.84 96 LEU A CA 1
ATOM 782 C C . LEU A 1 96 ? -3.552 8.903 11.871 1.00 57.84 96 LEU A C 1
ATOM 784 O O . LEU A 1 96 ? -3.854 8.000 11.090 1.00 57.84 96 LEU A O 1
ATOM 788 N N . GLU A 1 97 ? -3.650 8.744 13.193 1.00 60.78 97 GLU A N 1
ATOM 789 C CA . GLU A 1 97 ? -4.034 7.483 13.833 1.00 60.78 97 GLU A CA 1
ATOM 790 C C . GLU A 1 97 ? -5.558 7.261 13.786 1.00 60.78 97 GLU A C 1
ATOM 792 O O . GLU A 1 97 ? -6.281 7.512 14.756 1.00 60.78 97 GLU A O 1
ATOM 797 N N . HIS A 1 98 ? -6.056 6.737 12.666 1.00 72.81 98 HIS A N 1
ATOM 798 C CA . HIS A 1 98 ? -7.393 6.145 12.611 1.00 72.81 98 HIS A CA 1
ATOM 799 C C . HIS A 1 98 ? -7.311 4.731 13.187 1.00 72.81 98 HIS A C 1
ATOM 801 O O . HIS A 1 98 ? -6.637 3.864 12.633 1.00 72.81 98 HIS A O 1
ATOM 807 N N . ARG A 1 99 ? -7.981 4.486 14.318 1.00 81.38 99 ARG A N 1
ATOM 808 C CA . ARG A 1 99 ? -8.038 3.136 14.895 1.00 81.38 99 ARG A CA 1
ATOM 809 C C . ARG A 1 99 ? -8.882 2.248 13.997 1.00 81.38 99 ARG A C 1
ATOM 811 O O . ARG A 1 99 ? -9.973 2.649 13.602 1.00 81.38 99 ARG A O 1
ATOM 818 N N . ALA A 1 100 ? -8.393 1.051 13.715 1.00 86.69 100 ALA A N 1
ATOM 819 C CA . ALA A 1 100 ? -9.124 0.055 12.956 1.00 86.69 100 ALA A CA 1
ATOM 820 C C . ALA A 1 100 ? -9.219 -1.241 13.759 1.00 86.69 100 ALA A C 1
ATOM 822 O O . ALA A 1 100 ? -8.272 -1.613 14.453 1.00 86.69 100 ALA A O 1
ATOM 823 N N . PHE A 1 101 ? -10.356 -1.919 13.655 1.00 88.81 101 PHE A N 1
ATOM 824 C CA . PHE A 1 101 ? -10.635 -3.168 14.353 1.00 88.81 101 PHE A CA 1
ATOM 825 C C . PHE A 1 101 ? -11.107 -4.205 13.348 1.00 88.81 101 PHE A C 1
ATOM 827 O O . PHE A 1 101 ? -11.976 -3.912 12.526 1.00 88.81 101 PHE A O 1
ATOM 834 N N . ALA A 1 102 ? -10.552 -5.412 13.416 1.00 90.19 102 ALA A N 1
ATOM 835 C CA . ALA A 1 102 ? -11.075 -6.531 12.649 1.00 90.19 102 ALA A CA 1
ATOM 836 C C . ALA A 1 102 ? -12.419 -6.961 13.250 1.00 90.19 102 ALA A C 1
ATOM 838 O O . ALA A 1 102 ? -12.500 -7.242 14.442 1.00 90.19 102 ALA A O 1
ATOM 839 N N . THR A 1 103 ? -13.464 -7.005 12.429 1.00 90.88 103 THR A N 1
ATOM 840 C CA . THR A 1 103 ? -14.826 -7.379 12.850 1.00 90.88 103 THR A CA 1
ATOM 841 C C . THR A 1 103 ? -15.291 -8.699 12.263 1.00 90.88 103 THR A C 1
ATOM 843 O O . THR A 1 103 ? -16.287 -9.263 12.703 1.00 90.88 103 THR A O 1
ATOM 846 N N . GLY A 1 104 ? -14.572 -9.226 11.277 1.00 89.62 104 GLY A N 1
ATOM 847 C CA . GLY A 1 104 ? -14.905 -10.511 10.696 1.00 89.62 104 GLY A CA 1
ATOM 848 C C . GLY A 1 104 ? -13.956 -10.918 9.588 1.00 89.62 104 GLY A C 1
ATOM 849 O O . GLY A 1 104 ? -13.040 -10.192 9.205 1.00 89.62 104 GLY A O 1
ATOM 850 N N . ILE A 1 105 ? -14.213 -12.103 9.059 1.00 91.00 105 ILE A N 1
ATOM 851 C CA . ILE A 1 105 ? -13.446 -12.710 7.981 1.00 91.00 105 ILE A CA 1
ATOM 852 C C . ILE A 1 105 ? -14.421 -13.048 6.856 1.00 91.00 105 ILE A C 1
ATOM 854 O O . ILE A 1 105 ? -15.576 -13.400 7.091 1.00 91.00 105 ILE A O 1
ATOM 858 N N . THR A 1 106 ? -13.984 -12.906 5.614 1.00 88.62 106 THR A N 1
ATOM 859 C CA . THR A 1 106 ? -14.771 -13.237 4.428 1.00 88.62 106 THR A CA 1
ATOM 860 C C . THR A 1 106 ? -13.888 -13.993 3.453 1.00 88.62 106 THR A C 1
ATOM 862 O O . THR A 1 106 ? -12.819 -13.522 3.085 1.00 88.62 106 THR A O 1
ATOM 865 N N . LEU A 1 107 ? -14.332 -15.171 3.028 1.00 87.31 107 LEU A N 1
ATOM 866 C CA . LEU A 1 107 ? -13.661 -15.926 1.976 1.00 87.31 107 LEU A CA 1
ATOM 867 C C . LEU A 1 107 ? -14.119 -15.384 0.623 1.00 87.31 107 LEU A C 1
ATOM 869 O O . LEU A 1 107 ? -15.315 -15.340 0.340 1.00 87.31 107 LEU A O 1
ATOM 873 N N . CYS A 1 108 ? -13.172 -14.960 -0.200 1.00 78.19 108 CYS A N 1
ATOM 874 C CA . CYS A 1 108 ? -13.406 -14.490 -1.555 1.00 78.19 108 CYS A CA 1
ATOM 875 C C . CYS A 1 108 ? -12.666 -15.378 -2.560 1.00 78.19 108 CYS A C 1
ATOM 877 O O . CYS A 1 108 ? -11.789 -16.165 -2.208 1.00 78.19 108 CYS A O 1
ATOM 879 N N . THR A 1 109 ? -13.017 -15.256 -3.839 1.00 79.44 109 THR A N 1
ATOM 880 C CA . THR A 1 109 ? -12.370 -16.027 -4.916 1.00 79.44 109 THR A CA 1
ATOM 881 C C . THR A 1 109 ? -10.862 -15.782 -4.986 1.00 79.44 109 THR A C 1
ATOM 883 O O . THR A 1 109 ? -10.122 -16.689 -5.341 1.00 79.44 109 THR A O 1
ATOM 886 N N . ARG A 1 110 ? -10.412 -14.587 -4.579 1.00 74.19 110 ARG A N 1
ATOM 887 C CA . ARG A 1 110 ? -8.998 -14.186 -4.516 1.00 74.19 110 ARG A CA 1
ATOM 888 C C . ARG A 1 110 ? -8.313 -14.498 -3.178 1.00 74.19 110 ARG A C 1
ATOM 890 O O . ARG A 1 110 ? -7.160 -14.126 -2.998 1.00 74.19 110 ARG A O 1
ATOM 897 N N . GLY A 1 111 ? -9.001 -15.151 -2.235 1.00 81.44 111 GLY A N 1
ATOM 898 C CA . GLY A 1 111 ? -8.423 -15.588 -0.963 1.00 81.44 111 GLY A CA 1
ATOM 899 C C . GLY A 1 111 ? -9.190 -15.120 0.275 1.00 81.44 111 GLY A C 1
ATOM 900 O O . GLY A 1 111 ? -10.409 -15.251 0.365 1.00 81.44 111 GLY A O 1
ATOM 901 N N . LEU A 1 112 ? -8.455 -14.640 1.278 1.00 87.94 112 LEU A N 1
ATOM 902 C CA . LEU A 1 112 ? -9.002 -14.232 2.569 1.00 87.94 112 LEU A CA 1
ATOM 903 C C . LEU A 1 112 ? -9.161 -12.710 2.626 1.00 87.94 112 LEU A C 1
ATOM 905 O O . LEU A 1 112 ? -8.184 -11.973 2.542 1.00 87.94 112 LEU A O 1
ATOM 909 N N . GLY A 1 113 ? -10.388 -12.242 2.817 1.00 89.56 113 GLY A N 1
ATOM 910 C CA . GLY A 1 113 ? -10.695 -10.863 3.173 1.00 89.56 113 GLY A CA 1
ATOM 911 C C . GLY A 1 113 ? -10.898 -10.720 4.678 1.00 89.56 113 GLY A C 1
ATOM 912 O O . GLY A 1 113 ? -11.543 -11.556 5.310 1.00 89.56 113 GLY A O 1
ATOM 913 N N . ILE A 1 114 ? -10.388 -9.634 5.253 1.00 91.56 114 ILE A N 1
ATOM 914 C CA . ILE A 1 114 ? -10.665 -9.247 6.640 1.00 91.56 114 ILE A CA 1
ATOM 915 C C . 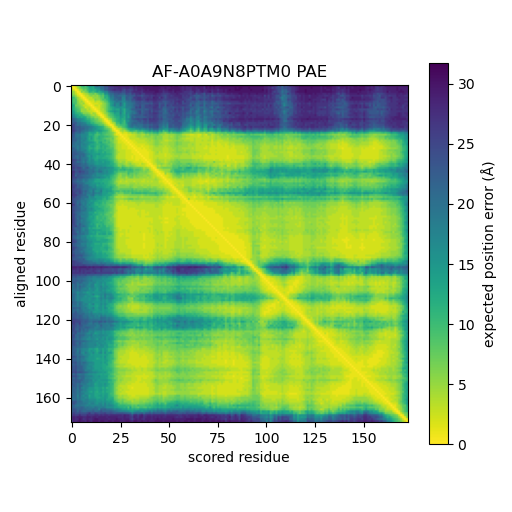ILE A 1 114 ? -11.596 -8.040 6.603 1.00 91.56 114 ILE A C 1
ATOM 917 O O . ILE A 1 114 ? -11.304 -7.034 5.955 1.00 91.56 114 ILE A O 1
ATOM 921 N N . ARG A 1 115 ? -12.729 -8.142 7.295 1.00 91.25 115 ARG A N 1
ATOM 922 C CA . ARG A 1 115 ? -13.632 -7.013 7.498 1.00 91.25 115 ARG A CA 1
ATOM 923 C C . ARG A 1 115 ? -13.074 -6.148 8.618 1.00 91.25 115 ARG A C 1
ATOM 925 O O . ARG A 1 115 ? -12.777 -6.654 9.697 1.00 91.25 115 ARG A O 1
ATOM 932 N N . MET A 1 116 ? -12.945 -4.856 8.344 1.00 89.38 116 MET A N 1
ATOM 933 C CA . MET A 1 116 ? -12.365 -3.881 9.261 1.00 89.38 116 MET A CA 1
ATOM 934 C C . MET A 1 116 ? -13.355 -2.743 9.497 1.00 89.38 116 MET A C 1
ATOM 936 O O . MET A 1 116 ? -13.926 -2.216 8.543 1.00 89.38 116 MET A O 1
ATOM 940 N N . CYS A 1 117 ? -13.513 -2.335 10.752 1.00 87.69 117 CYS A N 1
ATOM 941 C CA . CYS A 1 117 ? -14.222 -1.119 11.133 1.00 87.69 117 CYS A CA 1
ATOM 942 C C . CYS A 1 117 ? -13.214 -0.039 11.518 1.00 87.69 117 CYS A C 1
ATOM 944 O O . CYS A 1 117 ? -12.288 -0.299 12.285 1.00 87.69 117 CYS A O 1
ATOM 946 N N . PHE A 1 118 ? -13.403 1.174 11.000 1.00 83.75 118 PHE A N 1
ATOM 947 C CA . PHE A 1 118 ? -12.515 2.308 11.241 1.00 83.75 118 PHE A CA 1
ATOM 948 C C . PHE A 1 118 ? -13.197 3.327 12.149 1.00 83.75 118 PHE A C 1
ATOM 950 O O . PHE A 1 118 ? -14.296 3.797 11.866 1.00 83.75 118 PHE A O 1
ATOM 957 N N . SER A 1 119 ? -12.522 3.701 13.231 1.00 79.19 119 SER A N 1
ATOM 958 C CA . SER A 1 119 ? -12.958 4.782 14.102 1.00 79.19 119 SER A CA 1
ATOM 959 C C . SER A 1 119 ? -12.653 6.129 13.454 1.00 79.19 119 SER A C 1
ATOM 961 O O . SER A 1 119 ? -11.502 6.441 13.145 1.00 79.19 119 SER A O 1
ATOM 963 N N . ILE A 1 120 ? -13.693 6.948 13.303 1.00 75.12 120 ILE A N 1
ATOM 964 C CA . ILE A 1 120 ? -13.595 8.339 12.839 1.00 75.12 120 ILE A CA 1
ATOM 965 C C . ILE A 1 120 ? -13.507 9.342 13.992 1.00 75.12 120 ILE A C 1
ATOM 967 O O . ILE A 1 120 ? -13.512 10.543 13.750 1.00 75.12 120 ILE A O 1
ATOM 971 N N . PHE A 1 121 ? -13.413 8.873 15.243 1.00 71.62 121 PHE A N 1
ATOM 972 C CA . PHE A 1 121 ? -13.455 9.727 16.437 1.00 71.62 121 PHE A CA 1
ATOM 973 C C . PHE A 1 121 ? -12.440 10.880 16.384 1.00 71.62 121 PHE A C 1
ATOM 975 O O . PHE A 1 121 ? -12.728 11.992 16.811 1.00 71.62 121 PHE A O 1
ATOM 982 N N . ARG A 1 122 ? -11.260 10.629 15.809 1.00 67.88 122 ARG A N 1
ATOM 983 C CA . ARG A 1 122 ? -10.178 11.615 15.687 1.00 67.88 122 ARG A CA 1
ATOM 984 C C . ARG A 1 122 ? -10.211 12.446 14.406 1.00 67.88 122 ARG A C 1
ATOM 986 O O . ARG A 1 122 ? -9.415 13.365 14.279 1.00 67.88 122 ARG A O 1
ATOM 993 N N . ALA A 1 123 ? -11.127 12.165 13.479 1.00 69.94 123 ALA A N 1
ATOM 994 C CA . ALA A 1 123 ? -11.251 12.954 12.256 1.00 69.94 123 ALA A CA 1
ATOM 995 C C . ALA A 1 123 ? -11.736 14.387 12.539 1.00 69.94 123 ALA A C 1
ATOM 997 O O . ALA A 1 123 ? -11.586 15.251 11.683 1.00 69.94 123 ALA A O 1
ATOM 998 N N . GLY A 1 124 ? -12.354 14.636 13.704 1.00 70.19 124 GLY A N 1
ATOM 999 C CA . GLY A 1 124 ? -12.859 15.956 14.110 1.00 70.19 124 GLY A CA 1
ATOM 1000 C C . GLY A 1 124 ? -14.023 16.480 13.261 1.00 70.19 124 GLY A C 1
ATOM 1001 O O . GLY A 1 124 ? -14.578 17.533 13.557 1.00 70.19 124 GLY A O 1
ATOM 1002 N N . VAL A 1 125 ? -14.411 15.740 12.220 1.00 77.94 125 VAL A N 1
ATOM 1003 C CA . VAL A 1 125 ? -15.466 16.078 11.269 1.00 77.94 125 VAL A CA 1
ATOM 1004 C C . VAL A 1 125 ? -16.298 14.844 10.950 1.00 77.94 125 VAL A C 1
ATOM 1006 O O . VAL A 1 125 ? -15.800 13.715 10.941 1.00 77.94 125 VAL A O 1
ATOM 1009 N N . THR A 1 126 ? -17.573 15.065 10.641 1.00 80.56 126 THR A N 1
ATOM 1010 C CA . THR A 1 126 ? -18.425 14.007 10.093 1.00 80.56 126 THR A CA 1
ATOM 1011 C C . THR A 1 126 ? -17.963 13.710 8.671 1.00 80.56 126 THR A C 1
ATOM 1013 O O . THR A 1 126 ? -17.905 14.608 7.831 1.00 80.56 126 THR A O 1
ATOM 1016 N N . ILE A 1 127 ? -17.605 12.457 8.401 1.00 82.69 127 ILE A N 1
ATOM 1017 C CA . ILE A 1 127 ? -17.161 12.032 7.075 1.00 82.69 127 ILE A CA 1
ATOM 1018 C C . ILE A 1 127 ? -18.389 11.618 6.268 1.00 82.69 127 ILE A C 1
ATOM 1020 O O . ILE A 1 127 ? -19.025 10.614 6.582 1.00 82.69 127 ILE A O 1
ATOM 1024 N N . ASP A 1 128 ? -18.689 12.353 5.197 1.00 87.38 128 ASP A N 1
ATOM 1025 C CA . ASP A 1 128 ? -19.624 11.872 4.182 1.00 87.38 128 ASP A CA 1
ATOM 1026 C C . ASP A 1 128 ? -18.954 10.767 3.359 1.00 87.38 128 ASP A C 1
ATOM 1028 O O . ASP A 1 128 ? -18.191 11.006 2.419 1.00 87.38 128 ASP A O 1
ATOM 1032 N N . TRP A 1 129 ? -19.223 9.524 3.741 1.00 84.50 129 TRP A N 1
ATOM 1033 C CA . TRP A 1 129 ? -18.648 8.357 3.091 1.00 84.50 129 TRP A CA 1
ATOM 1034 C C . TRP A 1 129 ? -19.082 8.197 1.630 1.00 84.50 129 TRP A C 1
ATOM 1036 O O . TRP A 1 129 ? -18.323 7.606 0.860 1.00 84.50 129 TRP A O 1
ATOM 1046 N N . ASN A 1 130 ? -20.230 8.748 1.209 1.00 85.25 130 ASN A N 1
ATOM 1047 C CA . ASN A 1 130 ? -20.680 8.661 -0.185 1.00 85.25 130 ASN A CA 1
ATOM 1048 C C . ASN A 1 130 ? -19.734 9.417 -1.121 1.00 85.25 130 ASN A C 1
ATOM 1050 O O . ASN A 1 130 ? -19.325 8.892 -2.157 1.00 85.25 130 ASN A O 1
ATOM 1054 N N . THR A 1 131 ? -19.331 10.627 -0.733 1.00 88.06 131 THR A N 1
ATOM 1055 C CA . THR A 1 131 ? -18.453 11.489 -1.538 1.00 88.06 131 THR A CA 1
ATOM 1056 C C . THR A 1 131 ? -16.969 11.324 -1.199 1.00 88.06 131 THR A C 1
ATOM 1058 O O . THR A 1 131 ? -16.095 11.647 -2.011 1.00 88.06 131 THR A O 1
ATOM 1061 N N . SER A 1 132 ? -16.654 10.764 -0.028 1.00 87.31 132 SER A N 1
ATOM 1062 C CA . SER A 1 132 ? -15.285 10.578 0.446 1.00 87.31 132 SER A CA 1
ATOM 1063 C C . SER A 1 132 ? -14.437 9.704 -0.482 1.00 87.31 132 SER A C 1
ATOM 1065 O O . SER A 1 132 ? -14.812 8.599 -0.894 1.00 87.31 132 SER A O 1
ATOM 1067 N N . LYS A 1 133 ? -13.213 10.178 -0.743 1.00 87.50 133 LYS A N 1
ATOM 1068 C CA . LYS A 1 133 ? -12.161 9.430 -1.449 1.00 87.50 133 LYS A CA 1
ATOM 1069 C C . LYS A 1 133 ? -11.411 8.439 -0.547 1.00 87.50 133 LYS A C 1
ATOM 1071 O O . LYS A 1 133 ? -10.581 7.692 -1.052 1.00 87.50 133 LYS A O 1
ATOM 1076 N N . ARG A 1 134 ? -11.701 8.408 0.759 1.00 86.12 134 ARG A N 1
ATOM 1077 C CA . ARG A 1 134 ? -11.055 7.502 1.721 1.00 86.12 134 ARG A CA 1
ATOM 1078 C C . ARG A 1 134 ? -11.549 6.065 1.531 1.00 86.12 134 ARG A C 1
ATOM 1080 O O . ARG A 1 134 ? -12.739 5.849 1.298 1.00 86.12 134 ARG A O 1
ATOM 1087 N N . LEU A 1 135 ? -10.642 5.100 1.693 1.00 87.81 135 LEU A N 1
ATOM 1088 C CA . LEU A 1 135 ? -10.938 3.660 1.684 1.00 87.81 135 LEU A CA 1
ATOM 1089 C C . LEU A 1 135 ? -11.704 3.193 0.433 1.00 87.81 135 LEU A C 1
ATOM 1091 O O . LEU A 1 135 ? -12.611 2.372 0.525 1.00 87.81 135 LEU A O 1
ATOM 1095 N N . LYS A 1 136 ? -11.392 3.741 -0.745 1.00 89.88 136 LYS A N 1
ATOM 1096 C CA . LYS A 1 136 ? -11.971 3.243 -1.999 1.00 89.88 136 LYS A CA 1
ATOM 1097 C C . LYS A 1 136 ? -11.369 1.885 -2.348 1.00 89.88 136 LYS A C 1
ATOM 1099 O O . LYS A 1 136 ? -10.207 1.640 -2.031 1.00 89.88 136 LYS A O 1
ATOM 1104 N N . ALA A 1 137 ? -12.136 1.030 -3.021 1.00 91.19 137 ALA A N 1
ATOM 1105 C CA . ALA A 1 137 ? -11.618 -0.242 -3.520 1.00 91.19 137 ALA A CA 1
ATOM 1106 C C . ALA A 1 137 ? -10.340 -0.016 -4.352 1.00 91.19 137 ALA A C 1
ATOM 1108 O O . ALA A 1 137 ? -10.267 0.946 -5.117 1.00 91.19 137 ALA A O 1
ATOM 1109 N N . GLY A 1 138 ? -9.329 -0.858 -4.144 1.00 90.19 138 GLY A N 1
ATOM 1110 C CA . GLY A 1 138 ? -7.996 -0.725 -4.738 1.00 90.19 138 GLY A CA 1
ATOM 1111 C C . GLY A 1 138 ? -7.046 0.231 -4.004 1.00 90.19 138 GLY A C 1
ATOM 1112 O O . GLY A 1 138 ? -5.871 0.279 -4.346 1.00 90.19 138 GLY A O 1
ATOM 1113 N N . SER A 1 139 ? -7.499 0.970 -2.982 1.00 91.31 139 SER A N 1
ATOM 1114 C CA . SER A 1 139 ? -6.590 1.807 -2.182 1.00 91.31 139 SER A CA 1
A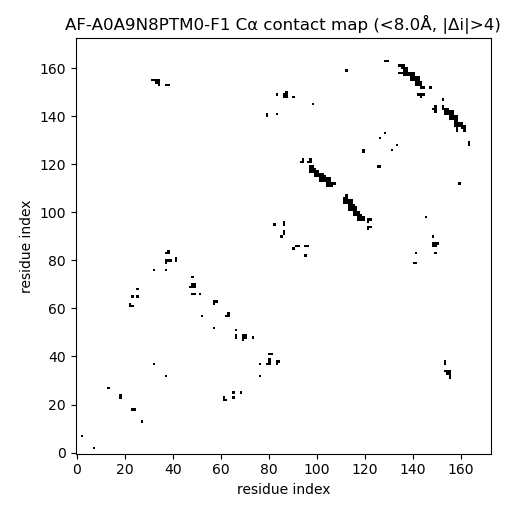TOM 1115 C C . SER A 1 139 ? -5.646 0.939 -1.351 1.00 91.31 139 SER A C 1
ATOM 1117 O O . SER A 1 139 ? -6.087 -0.036 -0.737 1.00 91.31 139 SER A O 1
ATOM 1119 N N . LEU A 1 140 ? -4.377 1.339 -1.268 1.00 92.88 140 LEU A N 1
ATOM 1120 C CA . LEU A 1 140 ? -3.402 0.753 -0.350 1.00 92.88 140 LEU A CA 1
ATOM 1121 C C . LEU A 1 140 ? -3.565 1.315 1.065 1.00 92.88 140 LEU A C 1
ATOM 1123 O O . LEU A 1 140 ? -3.827 2.504 1.257 1.00 92.88 140 LEU A O 1
ATOM 1127 N 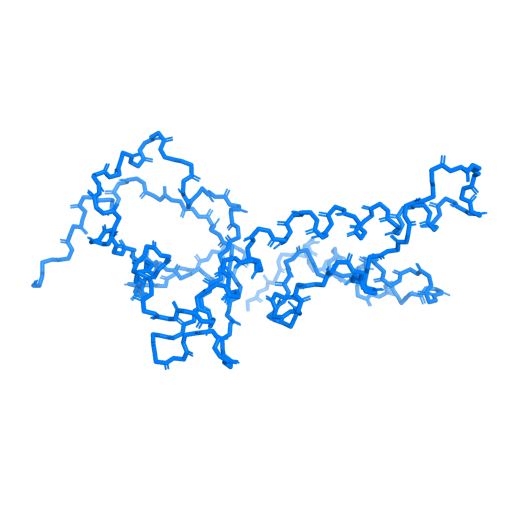N . LEU A 1 141 ? -3.379 0.448 2.054 1.00 91.69 141 LEU A N 1
ATOM 1128 C CA . LEU A 1 141 ? -3.403 0.756 3.476 1.00 91.69 141 LEU A CA 1
ATOM 1129 C C . LEU A 1 141 ? -2.150 0.209 4.142 1.00 91.69 141 LEU A C 1
ATOM 1131 O O . LEU A 1 141 ? -1.713 -0.898 3.837 1.00 91.69 141 LEU A O 1
ATOM 1135 N N . ALA A 1 142 ? -1.638 0.958 5.112 1.00 92.94 142 ALA A N 1
ATOM 1136 C CA . ALA A 1 142 ? -0.636 0.479 6.046 1.00 92.94 142 ALA A CA 1
ATOM 1137 C C . ALA A 1 142 ? -1.271 0.371 7.433 1.00 92.94 142 ALA A C 1
ATOM 1139 O O . ALA A 1 142 ? -1.920 1.304 7.908 1.00 92.94 142 ALA A O 1
ATOM 1140 N N . LEU A 1 143 ? -1.100 -0.781 8.069 1.00 92.25 143 LEU A N 1
ATOM 1141 C CA . LEU A 1 143 ? -1.638 -1.096 9.384 1.00 92.25 143 LEU A CA 1
ATOM 1142 C C . LEU A 1 143 ? -0.494 -1.455 10.326 1.00 92.25 143 LEU A C 1
ATOM 1144 O O . LEU A 1 143 ? 0.451 -2.140 9.940 1.00 92.25 143 LEU A O 1
ATOM 1148 N N . SER A 1 144 ? -0.611 -1.032 11.577 1.00 92.25 144 SER A N 1
ATOM 1149 C CA . SER A 1 144 ? 0.293 -1.428 12.650 1.00 92.25 144 SER A CA 1
ATOM 1150 C C . SER A 1 144 ? -0.508 -1.610 13.936 1.00 92.25 144 SER A C 1
ATOM 1152 O O . SER A 1 144 ? -1.485 -0.879 14.150 1.00 92.25 144 SER A O 1
ATOM 1154 N N . PRO A 1 145 ? -0.136 -2.566 14.805 1.00 91.56 145 PRO A N 1
ATOM 1155 C CA . PRO A 1 145 ? -0.697 -2.637 16.144 1.00 91.56 145 PRO A CA 1
ATOM 1156 C C . PRO A 1 145 ? -0.562 -1.294 16.870 1.00 91.56 145 PRO A C 1
ATOM 1158 O O . PRO A 1 145 ? 0.482 -0.645 16.821 1.00 91.56 145 PRO A O 1
ATOM 1161 N N . THR A 1 146 ? -1.596 -0.894 17.614 1.00 87.00 146 THR A N 1
ATOM 1162 C CA . THR A 1 146 ? -1.597 0.379 18.363 1.00 87.00 146 THR A CA 1
ATOM 1163 C C . THR A 1 146 ? -0.452 0.480 19.376 1.00 87.00 146 THR A C 1
ATOM 1165 O O . THR A 1 146 ? -0.018 1.580 19.702 1.00 87.00 146 THR A O 1
ATOM 1168 N N . SER A 1 147 ? 0.045 -0.652 19.876 1.00 89.00 147 SER A N 1
ATOM 1169 C CA . SER A 1 147 ? 1.211 -0.713 20.760 1.00 89.00 147 SER A CA 1
ATOM 1170 C C . SER A 1 147 ? 2.542 -0.524 20.030 1.00 89.00 147 SER A C 1
ATOM 1172 O O . SER A 1 147 ? 3.506 -0.101 20.656 1.00 89.00 147 SER A O 1
ATOM 1174 N N . ASP A 1 148 ? 2.608 -0.869 18.741 1.00 91.12 148 ASP A N 1
ATOM 1175 C CA . ASP A 1 148 ? 3.838 -0.833 17.949 1.00 91.12 148 ASP A CA 1
ATOM 1176 C C . ASP A 1 148 ? 4.018 0.497 17.222 1.00 91.12 148 ASP A C 1
ATO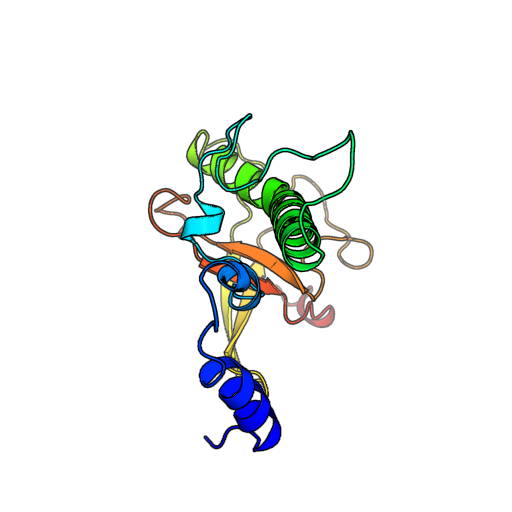M 1178 O O . ASP A 1 148 ? 5.138 0.981 17.158 1.00 91.12 148 ASP A O 1
ATOM 1182 N N . LYS A 1 149 ? 2.938 1.125 16.732 1.00 89.00 149 LYS A N 1
ATOM 1183 C CA . LYS A 1 149 ? 2.986 2.460 16.100 1.00 89.00 149 LYS A CA 1
ATOM 1184 C C . LYS A 1 149 ? 3.986 2.528 14.935 1.00 89.00 149 LYS A C 1
ATOM 1186 O O . LYS A 1 149 ? 4.757 3.477 14.814 1.00 89.00 149 LYS A O 1
ATOM 1191 N N . PHE A 1 150 ? 3.963 1.502 14.085 1.00 91.19 150 PHE A N 1
ATOM 1192 C CA . PHE A 1 150 ? 4.826 1.321 12.913 1.00 91.19 150 PHE A CA 1
ATOM 1193 C C . PHE A 1 150 ? 6.328 1.242 13.225 1.00 91.19 150 PHE A C 1
ATOM 1195 O O . PHE A 1 150 ? 7.149 1.457 12.330 1.00 91.19 150 PHE A O 1
ATOM 1202 N N . GLN A 1 151 ? 6.719 0.946 14.468 1.00 90.31 151 GLN A N 1
ATOM 1203 C CA . GLN A 1 151 ? 8.129 0.836 14.851 1.00 90.31 151 GLN A CA 1
ATOM 1204 C C . GLN A 1 151 ? 8.757 -0.462 14.333 1.00 90.31 151 GLN A C 1
ATOM 1206 O O . GLN A 1 151 ? 9.874 -0.436 13.822 1.00 90.31 151 GLN A O 1
ATOM 1211 N N . LYS A 1 152 ? 8.052 -1.594 14.445 1.00 91.19 152 LYS A N 1
ATOM 1212 C CA . LYS A 1 152 ? 8.556 -2.913 14.022 1.00 91.19 152 LYS A CA 1
ATOM 1213 C C . LYS A 1 152 ? 7.594 -3.662 13.112 1.00 91.19 152 LYS A C 1
ATOM 1215 O O . LYS A 1 152 ? 8.033 -4.496 12.327 1.00 91.19 152 LYS A O 1
ATOM 1220 N N . GLN A 1 153 ? 6.296 -3.411 13.236 1.00 92.56 153 GLN A N 1
ATO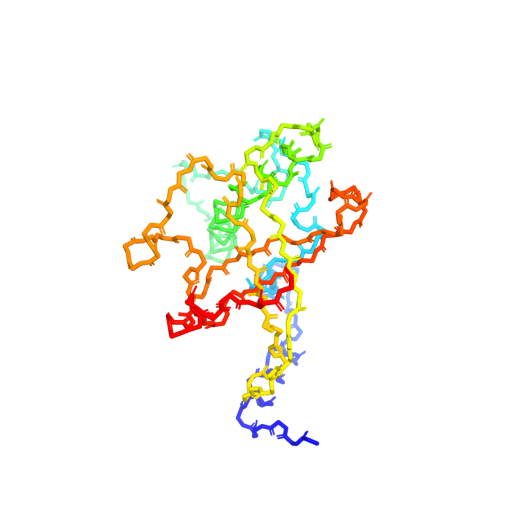M 1221 C CA . GLN A 1 153 ? 5.253 -4.140 12.532 1.00 92.56 153 GLN A CA 1
ATOM 1222 C C . GLN A 1 153 ? 4.468 -3.200 11.628 1.00 92.56 153 GLN A C 1
ATOM 1224 O O . GLN A 1 153 ? 3.726 -2.333 12.094 1.00 92.56 153 GLN A O 1
ATOM 1229 N N . THR A 1 154 ? 4.591 -3.447 10.328 1.00 93.38 154 THR A N 1
ATOM 1230 C CA . THR A 1 154 ? 3.825 -2.784 9.276 1.00 93.38 154 THR A CA 1
ATOM 1231 C C . THR A 1 154 ? 3.213 -3.865 8.401 1.00 93.38 154 THR A C 1
ATOM 1233 O O . THR A 1 154 ? 3.922 -4.707 7.861 1.00 93.38 154 THR A O 1
ATOM 1236 N N . THR A 1 155 ? 1.893 -3.862 8.271 1.00 93.38 155 THR A N 1
ATOM 1237 C CA . THR A 1 155 ? 1.156 -4.753 7.371 1.00 93.38 155 THR A CA 1
ATOM 1238 C C . THR A 1 155 ? 0.549 -3.921 6.257 1.00 93.38 155 THR A C 1
ATOM 1240 O O . THR A 1 155 ? -0.188 -2.974 6.534 1.00 93.38 155 THR A O 1
ATOM 1243 N N . ILE A 1 156 ? 0.848 -4.273 5.007 1.00 94.31 156 ILE A N 1
ATOM 1244 C CA . ILE A 1 156 ? 0.260 -3.625 3.835 1.00 94.31 156 ILE A CA 1
ATOM 1245 C C . ILE A 1 156 ? -0.969 -4.411 3.398 1.00 94.31 156 ILE A C 1
ATOM 1247 O O . ILE A 1 156 ? -0.944 -5.637 3.312 1.00 94.31 156 ILE A O 1
ATOM 1251 N N . ALA A 1 157 ? -2.060 -3.695 3.159 1.00 92.12 157 ALA A N 1
ATOM 1252 C CA . ALA A 1 157 ? -3.326 -4.265 2.736 1.00 92.12 157 ALA A CA 1
ATOM 1253 C C . ALA A 1 157 ? -3.921 -3.447 1.591 1.00 92.12 157 ALA A C 1
ATOM 1255 O O . ALA A 1 157 ? -3.681 -2.247 1.472 1.00 92.12 157 ALA A O 1
ATOM 1256 N N . VAL A 1 158 ? -4.742 -4.096 0.771 1.00 92.62 158 VAL A N 1
ATOM 1257 C CA . VAL A 1 158 ? -5.525 -3.441 -0.279 1.00 92.62 158 VAL A CA 1
ATOM 1258 C C . VAL A 1 158 ? -6.987 -3.467 0.134 1.00 92.62 158 VAL A C 1
ATOM 1260 O O . VAL A 1 158 ? -7.508 -4.496 0.571 1.00 92.62 158 VAL A O 1
ATOM 1263 N N . VAL A 1 159 ? -7.677 -2.341 -0.015 1.00 92.62 159 VAL A N 1
ATOM 1264 C CA . VAL A 1 159 ? -9.122 -2.295 0.205 1.00 92.62 159 VAL A CA 1
ATOM 1265 C C . VAL A 1 159 ? -9.814 -3.094 -0.894 1.00 92.62 159 VAL A C 1
ATOM 1267 O O . VAL A 1 159 ? -9.850 -2.668 -2.046 1.00 92.62 159 VAL A O 1
ATOM 1270 N N . GLY A 1 160 ? -10.399 -4.238 -0.542 1.00 91.06 160 GLY A N 1
ATOM 1271 C CA . GLY A 1 160 ? -11.171 -5.042 -1.493 1.00 91.06 160 GLY A CA 1
ATOM 1272 C C . GLY A 1 160 ? -12.507 -4.394 -1.862 1.00 91.06 160 GLY A C 1
ATOM 1273 O O . GLY A 1 160 ? -12.852 -4.289 -3.035 1.00 91.06 160 GLY A O 1
ATOM 1274 N N . ALA A 1 161 ? -13.253 -3.927 -0.861 1.00 89.50 161 ALA A N 1
ATOM 1275 C CA . ALA A 1 161 ? -14.538 -3.264 -1.044 1.00 89.50 161 ALA A CA 1
ATOM 1276 C C . ALA A 1 161 ? -14.842 -2.328 0.131 1.00 89.50 161 ALA A C 1
ATOM 1278 O O . ALA A 1 161 ? -14.321 -2.507 1.233 1.00 89.50 161 ALA A O 1
ATOM 1279 N N . ARG A 1 162 ? -15.728 -1.359 -0.109 1.00 87.81 162 ARG A N 1
ATOM 1280 C CA . ARG A 1 162 ? -16.297 -0.470 0.909 1.00 87.81 162 ARG A CA 1
ATOM 1281 C C . ARG A 1 162 ? -17.826 -0.603 0.875 1.00 87.81 162 ARG A C 1
ATOM 1283 O O . ARG A 1 162 ? -18.460 0.158 0.145 1.00 87.81 162 ARG A O 1
ATOM 1290 N N . PRO A 1 163 ? -18.406 -1.599 1.570 1.00 85.75 163 PRO A N 1
ATOM 1291 C CA . PRO A 1 163 ? -19.852 -1.805 1.589 1.00 85.75 163 PRO A CA 1
ATOM 1292 C C . PRO A 1 163 ? -20.522 -0.651 2.335 1.00 85.75 163 PRO A C 1
ATOM 1294 O O . PRO A 1 163 ? -20.224 -0.396 3.503 1.00 85.75 163 PRO A O 1
ATOM 1297 N N . MET A 1 164 ? -21.389 0.079 1.640 1.00 83.31 164 MET A N 1
ATOM 1298 C CA . MET A 1 164 ? -22.019 1.287 2.179 1.00 83.31 164 MET A CA 1
ATOM 1299 C C . MET A 1 164 ? -23.157 0.947 3.143 1.00 83.31 164 MET A C 1
ATOM 1301 O O . MET A 1 164 ? -23.459 1.724 4.043 1.00 83.31 164 MET A O 1
ATOM 1305 N N . GLU A 1 165 ? -23.742 -0.239 2.994 1.00 83.62 165 GLU A N 1
ATOM 1306 C CA . GLU A 1 165 ? -24.839 -0.755 3.810 1.00 83.62 165 GLU A CA 1
ATOM 1307 C C . GLU A 1 165 ? -24.414 -0.930 5.275 1.00 83.62 165 GLU A C 1
ATOM 1309 O O . GLU A 1 165 ? -25.206 -0.703 6.185 1.00 83.62 165 GLU A O 1
ATOM 1314 N N . LEU A 1 166 ? -23.138 -1.261 5.502 1.00 79.00 166 LEU A N 1
ATOM 1315 C CA . LEU A 1 166 ? -22.586 -1.535 6.831 1.00 79.00 166 LEU A CA 1
ATOM 1316 C C . LEU A 1 166 ? -22.155 -0.269 7.589 1.00 79.00 166 LEU A C 1
ATOM 1318 O O . LEU A 1 166 ? -21.737 -0.361 8.737 1.00 79.00 166 LEU A O 1
ATOM 1322 N N . LEU A 1 167 ? -22.232 0.921 6.980 1.00 72.44 167 LEU A N 1
ATOM 1323 C CA . LEU A 1 167 ? -21.800 2.166 7.633 1.00 72.44 167 LEU A CA 1
ATOM 1324 C C . LEU A 1 167 ? -22.674 2.554 8.833 1.00 72.44 167 LEU A C 1
ATOM 1326 O O . LEU A 1 167 ? -22.187 3.217 9.746 1.00 72.44 167 LEU A O 1
ATOM 1330 N N . ASN A 1 168 ? -23.944 2.141 8.827 1.00 67.12 168 ASN A N 1
ATOM 1331 C CA . ASN A 1 168 ? -24.916 2.458 9.876 1.00 67.12 168 ASN A CA 1
ATOM 1332 C C . ASN A 1 168 ? -25.085 1.325 10.898 1.00 67.12 168 ASN A C 1
ATOM 1334 O O . ASN A 1 168 ? -25.806 1.490 11.880 1.00 67.12 168 ASN A O 1
ATOM 1338 N N . GLU A 1 169 ? -24.429 0.183 10.688 1.00 65.94 169 GLU A N 1
ATOM 1339 C CA . GLU A 1 169 ? -24.383 -0.905 11.661 1.00 65.94 169 GLU A CA 1
ATOM 1340 C C . GLU A 1 169 ? -23.354 -0.552 12.744 1.00 65.94 169 GLU A C 1
ATOM 1342 O O . GLU A 1 169 ? -22.244 -1.077 12.790 1.00 65.94 169 GLU A O 1
ATOM 1347 N N . SER A 1 170 ? -23.688 0.398 13.617 1.00 57.66 170 SER A N 1
ATOM 1348 C CA . SER A 1 170 ? -22.919 0.594 14.842 1.00 57.66 170 SER A CA 1
ATOM 1349 C C . SER A 1 170 ? -23.058 -0.661 15.704 1.00 57.66 170 SER A C 1
ATOM 1351 O O . SER A 1 170 ? -24.169 -0.993 16.126 1.00 57.66 170 SER A O 1
ATOM 1353 N N . THR A 1 171 ? -21.949 -1.342 15.997 1.00 45.78 171 THR A N 1
ATOM 1354 C CA . THR A 1 171 ? -21.888 -2.317 17.092 1.00 45.78 171 THR A CA 1
ATOM 1355 C C . THR A 1 171 ? -22.371 -1.630 18.360 1.00 45.78 171 THR A C 1
ATOM 1357 O O . THR A 1 171 ? -21.767 -0.664 18.820 1.00 45.78 171 THR A O 1
ATOM 1360 N N . SER A 1 172 ? -23.510 -2.095 18.864 1.00 35.75 172 SER A N 1
ATOM 1361 C CA . SER A 1 172 ? -24.009 -1.749 20.185 1.00 35.75 172 SER A CA 1
ATOM 1362 C C . SER A 1 172 ? -23.074 -2.390 21.207 1.00 35.75 172 SER A C 1
ATOM 1364 O O . SER A 1 172 ? -23.176 -3.592 21.428 1.00 35.75 172 SER A O 1
ATOM 1366 N N . GLU A 1 173 ? -22.158 -1.613 21.778 1.00 32.53 173 GLU A N 1
ATOM 1367 C CA . GLU A 1 173 ? -21.463 -1.924 23.036 1.00 32.53 173 GLU A CA 1
ATOM 1368 C C . GLU A 1 173 ? -21.320 -0.652 23.874 1.00 32.53 173 GLU A C 1
ATOM 1370 O O . GLU A 1 173 ? -20.903 0.388 23.310 1.00 32.53 173 GLU A O 1
#

Sequence (173 aa):
MNCLPHEAIIHSYYRDAVPKNTDDEWIFHPEVPDAQEMSRTLMSDDPCVPENQINGNWSSREEHLAAQYSFLREESTFALRRAISLVREQPHLSELEHRAFATGITLCTRGLGIRMCFSIFRAGVTIDWNTSKRLKAGSLLALSPTSDKFQKQTTIAVVGARPMELLNESTSE

Nearest PDB structures (foldseek):
  7muy-assembly1_JC  TM=2.157E-01  e=4.221E+00  Legionella pneumophila
  5mv7-assembly1_A  TM=1.964E-01  e=6.788E+00  Homo sapiens

Radius of gyration: 19.81 Å; Cα contacts (8 Å, |Δi|>4): 150; chains: 1; bounding box: 46×42×48 Å

Foldseek 3Di:
DDQDVVVVVVVVVLVVPDPPDPLCVLVNDDPFDDLVSLQDDDDPPDVLADDDCPDDDDPDPSNVVSNVSSVVVCVLRVVSSVLLVCCVVCVPPQQSDWDKDFPDWDQDSVGIDTDIDTDCPSVVDDDPPVPDPPLAAQDKDWDDPNVCSSVPDIDIDGRHHDDPVCPPVPPDD

InterPro domains:
  IPR057373 ZNFX1 domain [PF25396] (102-170)

Organism: NCBI:txid2773716